Protein AF-A0A096ZSN5-F1 (afdb_monomer_lite)

pLDDT: mean 88.84, std 6.2, range [65.06, 96.12]

InterPro domains:
  IPR004709 Na+/H+ exchanger [PR01084] (1-9)
  IPR004709 Na+/H+ exchanger [PR01084] (43-53)
  IPR006153 Cation/H+ exchanger, transmembrane domain [PF00999] (1-159)
  IPR018422 Cation/H+ exchanger, CPA1 family [PTHR10110] (1-159)

Foldseek 3Di:
DVCCQAVVLVCQLLVQLVVQLVVLCVVPDPSPPDDSLNSSLVSLVVSQDDCVVVLVVCVVVVHDVVVSCVVVVSNVSNVVLSVLSNVLSVVVVVVPDADPVSVVVSVVSSVVLVVVLVVLCVVLVVVLVVVCVVCVVPVVCSVVSVVVSVVVSVVVSVD

Secondary structure (DSSP, 8-state):
-HIIIIIIHHHHHHHHHHHHHHHHHHS-SGGGG--HHHHHHHHHHHT----HHHHHHHHHTT--HHHHHHHHHHHHHHHHHHHHHHHHHHHHHHH----HHHHHHHHHHHHHHHHHHHHHHHHHHHHHHHHHHH-TT-TTSHHHHHHHHHHHHHHHHH-

Structure (mmCIF, N/CA/C/O backbone):
data_AF-A0A096ZSN5-F1
#
_entry.id   AF-A0A096ZSN5-F1
#
loop_
_atom_site.group_PDB
_atom_site.id
_atom_site.type_symbol
_atom_site.label_atom_id
_atom_site.label_alt_id
_atom_site.label_comp_id
_atom_site.label_asym_id
_atom_site.label_entity_id
_atom_site.label_seq_id
_atom_site.pdbx_PDB_ins_code
_atom_site.Cartn_x
_atom_site.Cartn_y
_atom_site.Cartn_z
_atom_site.occupancy
_atom_site.B_iso_or_equiv
_atom_site.auth_seq_id
_atom_site.auth_comp_id
_atom_site.auth_asym_id
_atom_site.auth_atom_id
_atom_site.pdbx_PDB_model_num
ATOM 1 N N . ILE A 1 1 ? -13.166 8.300 -2.547 1.00 88.88 1 ILE A N 1
ATOM 2 C CA . ILE A 1 1 ? -12.169 7.593 -1.711 1.00 88.88 1 ILE A CA 1
ATOM 3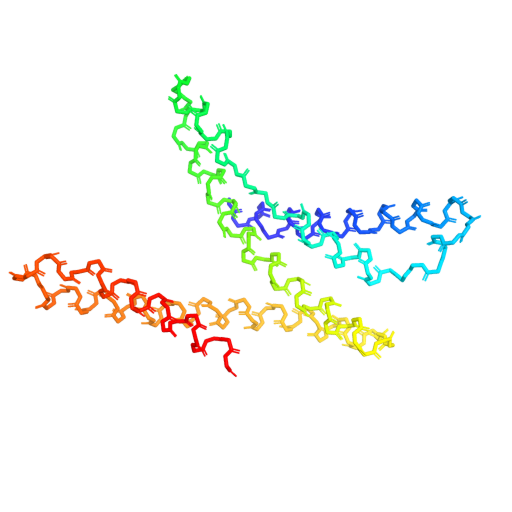 C C . ILE A 1 1 ? -11.545 6.433 -2.484 1.00 88.88 1 ILE A C 1
ATOM 5 O O . ILE A 1 1 ? -10.449 6.626 -2.974 1.00 88.88 1 ILE A O 1
ATOM 9 N N . LEU A 1 2 ? -12.240 5.305 -2.712 1.00 90.31 2 LEU A N 1
ATOM 10 C CA . LEU A 1 2 ? -11.662 4.108 -3.366 1.00 90.31 2 LEU A CA 1
ATOM 11 C C . LEU A 1 2 ? -10.929 4.378 -4.690 1.00 90.31 2 LEU A C 1
ATOM 13 O O . LEU A 1 2 ? -9.821 3.895 -4.886 1.00 90.31 2 LEU A O 1
ATOM 17 N N . THR A 1 3 ? -11.520 5.167 -5.590 1.00 91.94 3 THR A N 1
ATOM 18 C CA . THR A 1 3 ? -10.876 5.504 -6.868 1.00 91.94 3 THR A CA 1
ATOM 19 C C . THR A 1 3 ? -9.551 6.237 -6.667 1.00 91.94 3 THR A C 1
ATOM 21 O O . THR A 1 3 ? -8.574 5.889 -7.315 1.00 91.94 3 THR A O 1
ATOM 24 N N . PHE A 1 4 ? -9.499 7.208 -5.751 1.00 89.56 4 PHE A N 1
ATOM 25 C CA . PHE A 1 4 ? -8.271 7.947 -5.451 1.00 89.56 4 PHE A CA 1
ATOM 26 C C . PHE A 1 4 ? -7.238 7.048 -4.765 1.00 89.56 4 PHE A C 1
ATOM 28 O O . PHE A 1 4 ? -6.119 6.939 -5.249 1.00 89.56 4 PHE A O 1
ATOM 35 N N . ALA A 1 5 ? -7.650 6.308 -3.734 1.00 90.94 5 ALA A N 1
ATOM 36 C CA . ALA A 1 5 ? -6.754 5.460 -2.954 1.00 90.94 5 ALA A CA 1
ATOM 37 C C . ALA A 1 5 ? -6.179 4.261 -3.722 1.00 90.94 5 ALA A C 1
ATOM 39 O O . ALA A 1 5 ? -5.084 3.814 -3.426 1.00 90.94 5 ALA A O 1
ATOM 40 N N . VAL A 1 6 ? -6.912 3.691 -4.684 1.00 91.38 6 VAL A N 1
ATOM 41 C CA . VAL A 1 6 ? -6.416 2.535 -5.449 1.00 91.38 6 VAL A CA 1
ATOM 42 C C . VAL A 1 6 ? -5.780 2.997 -6.752 1.00 91.38 6 VAL A C 1
ATOM 44 O O . VAL A 1 6 ? -4.609 2.734 -7.006 1.00 91.38 6 VAL A O 1
ATOM 47 N N . VAL A 1 7 ? -6.537 3.704 -7.595 1.00 93.50 7 VAL A N 1
ATOM 48 C CA . VAL A 1 7 ? -6.062 4.084 -8.934 1.00 93.50 7 VAL A CA 1
ATOM 49 C C . VAL A 1 7 ? -5.018 5.192 -8.844 1.00 93.50 7 VAL A C 1
ATOM 51 O O . VAL A 1 7 ? -4.022 5.136 -9.562 1.00 93.50 7 VAL A O 1
ATOM 54 N N . GLY A 1 8 ? -5.220 6.171 -7.958 1.00 93.19 8 GLY A N 1
ATOM 55 C CA . GLY A 1 8 ? -4.269 7.263 -7.745 1.00 93.19 8 GLY A CA 1
ATOM 56 C C . GLY A 1 8 ? -2.932 6.757 -7.216 1.00 93.19 8 GLY A C 1
ATOM 57 O O . GLY A 1 8 ? -1.895 7.090 -7.784 1.00 93.19 8 GLY A O 1
ATOM 58 N N . THR A 1 9 ? -2.953 5.877 -6.217 1.00 94.12 9 THR A N 1
ATOM 59 C CA . THR A 1 9 ? -1.750 5.243 -5.659 1.00 94.12 9 THR A CA 1
ATOM 60 C C . THR A 1 9 ? -1.017 4.375 -6.667 1.00 94.12 9 THR A C 1
ATO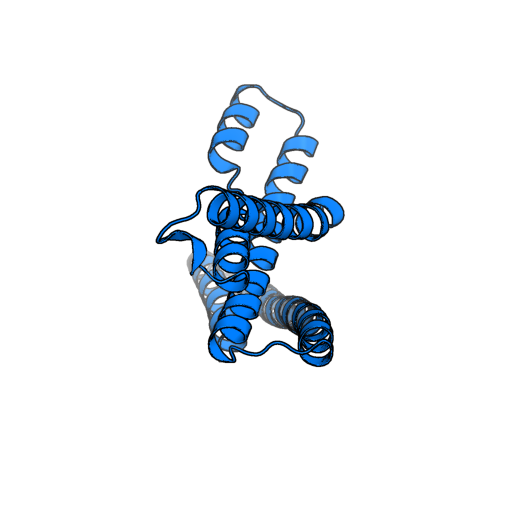M 62 O O . THR A 1 9 ? 0.194 4.509 -6.816 1.00 94.12 9 THR A O 1
ATOM 65 N N . LEU A 1 10 ? -1.728 3.517 -7.408 1.00 94.25 10 LEU A N 1
ATOM 66 C CA . LEU A 1 10 ? -1.110 2.712 -8.464 1.00 94.25 10 LEU A CA 1
ATOM 67 C C . LEU A 1 10 ? -0.433 3.617 -9.494 1.00 94.25 10 LEU A C 1
ATOM 69 O O . LEU A 1 10 ? 0.744 3.437 -9.801 1.00 94.25 10 LEU A O 1
ATOM 73 N N . TRP A 1 11 ? -1.159 4.622 -9.989 1.00 95.19 11 TRP A N 1
ATOM 74 C CA . TRP A 1 11 ? -0.615 5.585 -10.937 1.00 95.19 11 TRP A CA 1
ATOM 75 C C . TRP A 1 11 ? 0.628 6.284 -10.384 1.00 95.19 11 TRP A C 1
ATOM 77 O O . TRP A 1 11 ? 1.641 6.345 -11.074 1.00 95.19 11 TRP A O 1
ATOM 87 N N . ASN A 1 12 ? 0.576 6.767 -9.144 1.00 94.62 12 ASN A N 1
ATOM 88 C CA . ASN A 1 12 ? 1.679 7.472 -8.506 1.00 94.62 12 ASN A CA 1
ATOM 89 C C . ASN A 1 12 ? 2.911 6.573 -8.317 1.00 94.62 12 ASN A C 1
ATOM 91 O O . ASN A 1 12 ? 4.011 6.969 -8.700 1.00 94.62 12 ASN A O 1
ATOM 95 N N . ALA A 1 13 ? 2.735 5.344 -7.826 1.00 95.06 13 ALA A N 1
ATOM 96 C CA . ALA A 1 13 ? 3.820 4.382 -7.645 1.00 95.06 13 ALA A CA 1
ATOM 97 C C . ALA A 1 13 ? 4.519 4.040 -8.973 1.00 95.06 13 ALA A C 1
ATOM 99 O O . ALA A 1 13 ? 5.748 4.117 -9.070 1.00 95.06 13 ALA A O 1
ATOM 100 N N . PHE A 1 14 ? 3.748 3.726 -10.022 1.00 95.19 14 PHE A N 1
ATOM 101 C CA . PHE A 1 14 ? 4.304 3.445 -11.350 1.00 95.19 14 PHE A CA 1
ATOM 102 C C . PHE A 1 14 ? 4.956 4.680 -11.968 1.00 95.19 14 PHE A C 1
ATOM 104 O O . PHE A 1 14 ? 6.052 4.581 -12.520 1.00 95.19 14 PHE A O 1
ATOM 111 N N . PHE A 1 15 ? 4.313 5.844 -11.870 1.00 96.12 15 PHE A N 1
ATOM 112 C CA . PHE A 1 15 ? 4.836 7.089 -12.419 1.00 96.12 15 PHE A CA 1
ATOM 113 C C . PHE A 1 15 ? 6.175 7.454 -11.776 1.00 96.12 15 PHE A C 1
ATOM 115 O O . PHE A 1 15 ? 7.158 7.651 -12.490 1.00 96.12 15 PHE A O 1
ATOM 122 N N . MET A 1 16 ? 6.250 7.459 -10.444 1.00 95.38 16 MET A N 1
ATOM 123 C CA . MET A 1 16 ? 7.482 7.755 -9.714 1.00 95.38 16 MET A CA 1
ATOM 124 C C . MET A 1 16 ? 8.589 6.746 -10.026 1.00 95.38 16 MET A C 1
ATOM 126 O O . MET A 1 16 ? 9.722 7.150 -10.292 1.00 95.38 16 MET A O 1
ATOM 130 N N . GLY A 1 17 ? 8.274 5.448 -10.067 1.00 94.62 17 GLY A N 1
ATOM 131 C CA . GLY A 1 17 ? 9.260 4.415 -10.383 1.00 94.62 17 GLY A CA 1
ATOM 132 C C . GLY A 1 17 ? 9.797 4.504 -11.816 1.00 94.62 17 GLY A C 1
ATOM 133 O O . GLY A 1 17 ? 11.007 4.417 -12.030 1.00 94.62 17 GLY A O 1
ATOM 134 N N . VAL A 1 18 ? 8.931 4.741 -12.806 1.00 94.50 18 VAL A N 1
ATOM 135 C CA . VAL A 1 18 ? 9.337 4.881 -14.216 1.00 94.50 18 VAL A CA 1
ATOM 136 C C . VAL A 1 18 ? 10.123 6.170 -14.448 1.00 94.50 18 VAL A C 1
ATOM 138 O O . VAL A 1 18 ? 11.135 6.143 -15.149 1.00 94.50 18 VAL A O 1
ATOM 141 N N . VAL A 1 19 ? 9.700 7.289 -13.851 1.00 94.94 19 VAL A N 1
ATOM 142 C CA . VAL A 1 19 ? 10.428 8.563 -13.941 1.00 94.94 19 VAL A CA 1
ATOM 143 C C . VAL A 1 19 ? 11.815 8.423 -13.323 1.00 94.94 19 VAL A C 1
ATOM 145 O O . VAL A 1 19 ? 12.798 8.794 -13.966 1.00 94.94 19 VAL A O 1
ATOM 148 N N . LEU A 1 20 ? 11.918 7.830 -12.130 1.00 93.31 20 LEU A N 1
ATOM 149 C CA . LEU A 1 20 ? 13.202 7.587 -11.474 1.00 93.31 20 LEU A CA 1
ATOM 150 C C . LEU A 1 20 ? 14.116 6.712 -12.340 1.00 93.31 20 LEU A C 1
ATOM 152 O O . LEU A 1 20 ? 15.274 7.062 -12.563 1.00 93.31 20 LEU A O 1
ATOM 156 N N . TYR A 1 21 ? 13.585 5.623 -12.898 1.00 92.88 21 TYR A N 1
ATOM 157 C CA . TYR A 1 21 ? 14.331 4.763 -13.815 1.00 92.88 21 TYR A CA 1
ATOM 158 C C . TYR A 1 21 ? 14.814 5.519 -15.064 1.00 92.88 21 TYR A C 1
ATOM 160 O O . TYR A 1 21 ? 15.964 5.365 -15.483 1.00 92.88 21 TYR A O 1
ATOM 168 N N . GLY A 1 22 ? 13.966 6.377 -15.639 1.00 91.56 22 GLY A N 1
ATOM 169 C CA . GLY A 1 22 ? 14.319 7.237 -16.767 1.00 91.56 22 GLY A CA 1
ATOM 170 C C . GLY A 1 22 ? 15.476 8.183 -16.440 1.00 91.56 22 GLY A C 1
ATOM 171 O O . GLY A 1 22 ? 16.433 8.267 -17.209 1.00 91.56 22 GLY A O 1
ATOM 172 N N . VAL A 1 23 ? 15.441 8.833 -15.275 1.00 91.44 23 VAL A N 1
ATOM 173 C CA . VAL A 1 23 ? 16.526 9.709 -14.802 1.00 91.44 23 VAL A CA 1
ATOM 174 C C . VAL A 1 23 ? 17.827 8.921 -14.618 1.00 91.44 23 VAL A C 1
ATOM 176 O O . VAL A 1 23 ? 18.863 9.328 -15.144 1.00 91.44 23 VAL A O 1
ATOM 179 N N . CYS A 1 24 ? 17.778 7.750 -13.972 1.00 90.00 24 CYS A N 1
ATOM 180 C CA . CYS A 1 24 ? 18.952 6.889 -13.788 1.00 90.00 24 CYS A CA 1
ATOM 181 C C . CYS A 1 24 ? 19.579 6.437 -15.118 1.00 90.00 24 CYS A C 1
ATOM 183 O O . CYS A 1 24 ? 20.797 6.265 -15.206 1.00 90.00 24 CYS A O 1
ATOM 185 N N . ARG A 1 25 ? 18.766 6.258 -16.167 1.00 87.44 25 ARG A N 1
ATOM 186 C CA . ARG A 1 25 ? 19.243 5.925 -17.517 1.00 87.44 25 ARG A CA 1
ATOM 187 C C . ARG A 1 25 ? 19.880 7.110 -18.239 1.00 87.44 25 ARG A C 1
ATOM 189 O O . ARG A 1 25 ? 20.835 6.896 -18.982 1.00 87.44 25 ARG A O 1
ATOM 196 N N . LEU A 1 26 ? 19.375 8.325 -18.030 1.00 86.50 26 LEU A N 1
ATOM 197 C CA . LEU A 1 26 ? 19.872 9.536 -18.688 1.00 86.50 26 LEU A CA 1
ATOM 198 C C . LEU A 1 26 ? 21.201 10.035 -18.110 1.00 86.50 26 LEU A C 1
ATOM 200 O O . LEU A 1 26 ? 22.038 10.507 -18.874 1.00 86.50 26 LEU A O 1
ATOM 204 N N . GLU A 1 27 ? 21.426 9.908 -16.799 1.00 84.06 27 GLU A N 1
ATOM 205 C CA . GLU A 1 27 ? 22.683 10.360 -16.178 1.00 84.06 27 GLU A CA 1
ATOM 206 C C . GLU A 1 27 ? 23.916 9.548 -16.609 1.00 84.06 27 GLU A C 1
ATOM 208 O O . GLU A 1 27 ? 25.034 10.042 -16.487 1.00 84.06 27 GLU A O 1
ATOM 213 N N . GLY A 1 28 ? 23.736 8.330 -17.140 1.00 68.25 28 GLY A N 1
ATOM 214 C CA . GLY A 1 28 ? 24.803 7.581 -17.813 1.00 68.25 28 GLY A CA 1
ATOM 215 C C . GLY A 1 28 ? 26.048 7.365 -16.944 1.00 68.25 28 GLY A C 1
ATOM 216 O O . GLY A 1 28 ? 27.124 7.874 -17.244 1.00 68.25 28 GLY A O 1
ATOM 217 N N . GLY A 1 29 ? 25.922 6.593 -15.860 1.00 77.81 29 GLY A N 1
ATOM 218 C CA . GLY A 1 29 ? 27.029 6.313 -14.938 1.00 77.81 29 GLY A CA 1
ATOM 219 C C . GLY A 1 29 ? 26.788 5.080 -14.065 1.00 77.81 29 GLY A C 1
ATOM 220 O O . GLY A 1 29 ? 26.144 4.125 -14.492 1.00 77.81 29 GLY A O 1
ATOM 221 N N . ARG A 1 30 ? 27.261 5.105 -12.809 1.00 72.31 30 ARG A N 1
ATOM 222 C CA . ARG A 1 30 ? 27.023 4.032 -11.814 1.00 72.31 30 ARG A CA 1
ATOM 223 C C . ARG A 1 30 ? 25.538 3.771 -11.523 1.00 72.31 30 ARG A C 1
ATOM 225 O O . ARG A 1 30 ? 25.208 2.689 -11.060 1.00 72.31 30 ARG A O 1
ATOM 232 N N . LEU A 1 31 ? 24.661 4.737 -11.798 1.00 75.25 31 LEU A N 1
ATOM 233 C CA . LEU A 1 31 ? 23.213 4.596 -11.625 1.00 75.25 31 LEU A CA 1
ATOM 234 C C . LEU A 1 31 ? 22.533 3.863 -12.794 1.00 75.25 31 LEU A C 1
ATOM 236 O O . LEU A 1 31 ? 21.405 3.404 -12.648 1.00 75.25 31 LEU A O 1
ATOM 240 N N . ALA A 1 32 ? 23.210 3.679 -13.933 1.00 72.06 32 ALA A N 1
ATOM 241 C CA . ALA A 1 32 ? 22.621 2.995 -15.086 1.00 72.06 32 ALA A CA 1
ATOM 242 C C . ALA A 1 32 ? 22.430 1.482 -14.863 1.00 72.06 32 ALA A C 1
ATOM 244 O O . ALA A 1 32 ? 21.695 0.845 -15.616 1.00 72.06 32 ALA A O 1
ATOM 245 N N . SER A 1 33 ? 23.078 0.905 -13.842 1.00 78.25 33 SER A N 1
ATOM 246 C CA . SER A 1 33 ? 22.905 -0.498 -13.446 1.00 78.25 33 SER A CA 1
ATOM 247 C C . SER A 1 33 ? 21.714 -0.733 -12.513 1.00 78.25 33 SER A C 1
ATOM 249 O O . SER A 1 33 ? 21.485 -1.873 -12.116 1.00 78.25 33 SER A O 1
ATOM 251 N N . VAL A 1 34 ? 20.979 0.313 -12.119 1.00 84.81 34 VAL A N 1
ATOM 252 C CA . VAL A 1 34 ? 19.789 0.165 -11.272 1.00 84.81 34 VAL A CA 1
ATOM 253 C C . VAL A 1 34 ? 18.669 -0.487 -12.080 1.00 84.81 34 VAL A C 1
ATOM 255 O O . VAL A 1 34 ? 18.350 -0.063 -13.194 1.00 84.81 34 VAL A O 1
ATOM 258 N N . ASN A 1 35 ? 18.083 -1.544 -11.518 1.00 88.25 35 ASN A N 1
ATOM 259 C CA . ASN A 1 35 ? 17.008 -2.282 -12.163 1.00 88.25 35 ASN A CA 1
ATOM 260 C C . ASN A 1 35 ? 15.675 -1.524 -12.050 1.00 88.25 35 ASN A C 1
ATOM 262 O O . ASN A 1 35 ? 15.412 -0.860 -11.047 1.00 88.25 35 ASN A O 1
ATOM 266 N N . LEU A 1 36 ? 14.803 -1.680 -13.049 1.00 89.62 36 LEU A N 1
ATOM 267 C CA . LEU A 1 36 ? 13.465 -1.081 -13.058 1.00 89.62 36 LEU A CA 1
ATOM 268 C C . LEU A 1 36 ? 12.654 -1.498 -11.822 1.00 89.62 36 LEU A C 1
ATOM 270 O O . LEU A 1 36 ? 11.975 -0.665 -11.231 1.00 89.62 36 LEU A O 1
ATOM 274 N N . LEU A 1 37 ? 12.768 -2.763 -11.403 1.00 91.06 37 LEU A N 1
ATOM 275 C CA . LEU A 1 37 ? 12.080 -3.291 -10.221 1.00 91.06 37 LEU A CA 1
ATOM 276 C C . LEU A 1 37 ? 12.468 -2.551 -8.936 1.00 91.06 37 LEU A C 1
ATOM 278 O O . LEU A 1 37 ? 11.595 -2.216 -8.145 1.00 91.06 37 LEU A O 1
ATOM 282 N N . SER A 1 38 ? 13.746 -2.207 -8.759 1.00 91.19 38 SER A N 1
ATOM 283 C CA . SER A 1 38 ? 14.198 -1.425 -7.602 1.00 91.19 38 SER A CA 1
ATOM 284 C C . SER A 1 38 ? 13.612 -0.009 -7.605 1.00 91.19 38 SER A C 1
ATOM 286 O O . SER A 1 38 ? 13.262 0.516 -6.550 1.00 91.19 38 SER A O 1
ATOM 288 N N . CYS A 1 39 ? 13.456 0.603 -8.783 1.00 93.38 39 CYS A N 1
ATOM 289 C CA . CYS A 1 39 ? 12.796 1.902 -8.912 1.00 93.38 39 CYS A CA 1
ATOM 290 C C . CYS A 1 39 ? 11.284 1.817 -8.650 1.00 93.38 39 CYS A C 1
ATOM 292 O O . CYS A 1 39 ? 10.732 2.720 -8.030 1.00 93.38 39 CYS A O 1
ATOM 294 N N . LEU A 1 40 ? 10.613 0.749 -9.093 1.00 93.88 40 LEU A N 1
ATOM 295 C CA . LEU A 1 40 ? 9.186 0.517 -8.829 1.00 93.88 40 LEU A CA 1
ATOM 296 C C . LEU A 1 40 ? 8.908 0.239 -7.348 1.00 93.88 40 LEU A C 1
ATOM 298 O O . LEU A 1 40 ? 7.961 0.796 -6.802 1.00 93.88 40 LEU A O 1
ATOM 302 N N . LEU A 1 41 ? 9.768 -0.540 -6.690 1.00 93.56 41 LEU A N 1
ATOM 303 C CA . LEU A 1 41 ? 9.728 -0.776 -5.245 1.00 93.56 41 LEU A CA 1
ATOM 304 C C . LEU A 1 41 ? 9.927 0.535 -4.467 1.00 93.56 41 LEU A C 1
ATOM 306 O O . LEU A 1 41 ? 9.199 0.829 -3.523 1.00 93.56 41 LEU A O 1
ATOM 310 N N . PHE A 1 42 ? 10.858 1.388 -4.897 1.00 94.00 42 PHE A N 1
ATOM 311 C CA . PHE A 1 42 ? 10.971 2.733 -4.329 1.00 94.00 42 PHE A CA 1
ATOM 312 C C . PHE A 1 42 ? 9.696 3.563 -4.563 1.00 94.00 42 PHE A C 1
ATOM 314 O O . PHE A 1 42 ? 9.214 4.236 -3.652 1.00 94.00 42 PHE A O 1
ATOM 321 N N . GLY A 1 43 ? 9.120 3.480 -5.765 1.00 94.56 43 GLY A N 1
ATOM 322 C CA . GLY A 1 43 ? 7.860 4.134 -6.110 1.00 94.56 43 GLY A CA 1
ATOM 323 C C . GLY A 1 43 ? 6.692 3.703 -5.220 1.00 94.56 43 GLY A C 1
ATOM 324 O O . GLY A 1 43 ? 5.911 4.559 -4.811 1.00 94.56 43 GLY A O 1
ATOM 325 N N . SER A 1 44 ? 6.585 2.418 -4.863 1.00 94.75 44 SER A N 1
ATOM 326 C CA . SER A 1 44 ? 5.533 1.939 -3.958 1.00 94.75 44 SER A CA 1
ATOM 327 C C . SER A 1 44 ? 5.692 2.488 -2.543 1.00 94.75 44 SER A C 1
ATOM 329 O O . SER A 1 44 ? 4.699 2.917 -1.965 1.00 94.75 44 SER A O 1
ATOM 331 N N . ILE A 1 45 ? 6.921 2.560 -2.017 1.00 92.69 45 ILE A N 1
ATOM 332 C CA . ILE A 1 45 ? 7.195 3.128 -0.683 1.00 92.69 45 ILE A CA 1
ATOM 333 C C . ILE A 1 45 ? 6.807 4.609 -0.630 1.00 92.69 45 ILE A C 1
ATOM 335 O O . ILE A 1 45 ? 6.130 5.046 0.295 1.00 92.69 45 ILE A O 1
ATOM 339 N N . VAL A 1 46 ? 7.225 5.393 -1.627 1.00 93.56 46 VAL A N 1
ATOM 340 C CA . VAL A 1 46 ? 6.997 6.849 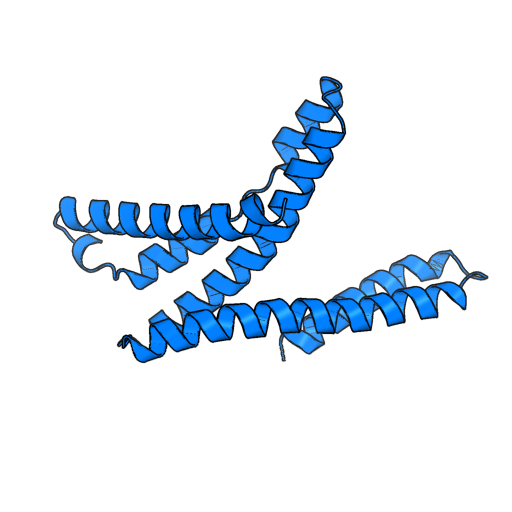-1.645 1.00 93.56 46 VAL A CA 1
ATOM 341 C C . VAL A 1 46 ? 5.550 7.208 -1.992 1.00 93.56 46 VAL A C 1
ATOM 343 O O . VAL A 1 46 ? 5.126 8.343 -1.785 1.00 93.56 46 VAL A O 1
ATOM 346 N N . SER A 1 47 ? 4.765 6.261 -2.508 1.00 93.19 47 SER A N 1
ATOM 347 C CA . SER A 1 47 ? 3.367 6.518 -2.841 1.00 93.19 47 SER A CA 1
ATOM 348 C C . SER A 1 47 ? 2.433 6.559 -1.630 1.00 93.19 47 SER A C 1
ATOM 350 O O . SER A 1 47 ? 1.303 7.031 -1.777 1.00 93.19 47 SER A O 1
ATOM 352 N N . ALA A 1 48 ? 2.872 6.097 -0.457 1.00 90.62 48 ALA A N 1
ATOM 353 C CA . ALA A 1 48 ? 2.117 6.243 0.782 1.00 90.62 48 ALA A CA 1
ATOM 354 C C . ALA A 1 48 ? 2.139 7.721 1.204 1.00 90.62 48 ALA A C 1
ATOM 356 O O . ALA A 1 48 ? 3.202 8.332 1.313 1.00 90.62 48 ALA A O 1
ATOM 357 N N . VAL A 1 49 ? 0.961 8.318 1.389 1.00 84.75 49 VAL A N 1
ATOM 358 C CA . VAL A 1 49 ? 0.799 9.746 1.699 1.00 84.75 49 VAL A CA 1
ATOM 359 C C . VAL A 1 49 ? 0.140 9.879 3.060 1.00 84.75 49 VAL A C 1
ATOM 361 O O . VAL A 1 49 ? -1.037 9.551 3.206 1.00 84.75 49 VAL A O 1
ATOM 364 N N . ASP A 1 50 ? 0.879 10.431 4.019 1.00 88.12 50 ASP A N 1
ATOM 365 C CA . ASP A 1 50 ? 0.377 10.756 5.353 1.00 88.12 50 ASP A CA 1
ATOM 366 C C . ASP A 1 50 ? -0.173 12.200 5.393 1.00 88.12 50 ASP A C 1
ATOM 368 O O . ASP A 1 50 ? 0.583 13.158 5.182 1.00 88.12 50 ASP A O 1
ATOM 372 N N . PRO A 1 51 ? -1.479 12.404 5.654 1.00 87.31 51 PRO A N 1
ATOM 373 C CA . PRO A 1 51 ? -2.097 13.714 5.628 1.00 87.31 51 PRO A CA 1
ATOM 374 C C . PRO A 1 51 ? -2.129 14.374 7.013 1.00 87.31 51 PRO A C 1
ATOM 376 O O . PRO A 1 51 ? -2.735 15.435 7.132 1.00 87.31 51 PRO A O 1
ATOM 379 N N . VAL A 1 52 ? -1.519 13.806 8.064 1.00 87.56 52 VAL A N 1
ATOM 380 C CA . VAL A 1 52 ? -1.651 14.291 9.457 1.00 87.56 52 VAL A CA 1
ATOM 381 C C . VAL A 1 52 ? -1.373 15.791 9.597 1.00 87.56 52 VAL A C 1
ATOM 383 O O . VAL A 1 52 ? -2.157 16.509 10.218 1.00 87.56 52 VAL A O 1
ATOM 386 N N . ALA A 1 53 ? -0.307 16.297 8.971 1.00 89.38 53 ALA A N 1
ATOM 387 C CA . ALA A 1 53 ? 0.017 17.725 9.015 1.00 89.38 53 ALA A CA 1
ATOM 388 C C . ALA A 1 53 ? -1.035 18.597 8.304 1.00 89.38 53 ALA A C 1
ATOM 390 O O . ALA A 1 53 ? -1.353 19.693 8.760 1.00 89.38 53 ALA A O 1
ATOM 391 N N . VAL A 1 54 ? -1.594 18.107 7.196 1.00 88.56 54 VAL A N 1
ATOM 392 C CA . VAL A 1 54 ? -2.621 18.814 6.419 1.00 88.56 54 VAL A CA 1
ATOM 393 C C . VAL A 1 54 ? -3.957 18.804 7.162 1.00 88.56 54 VAL A C 1
ATOM 395 O O . VAL A 1 54 ? -4.623 19.835 7.235 1.00 88.56 54 VAL A O 1
ATOM 398 N N . LEU A 1 55 ? -4.323 17.669 7.764 1.00 88.06 55 LEU A N 1
ATOM 399 C CA . LEU A 1 55 ? -5.546 17.517 8.552 1.00 88.06 55 LEU A CA 1
ATOM 400 C C . LEU A 1 55 ? -5.548 18.433 9.783 1.00 88.06 55 LEU A C 1
ATOM 402 O O . LEU A 1 55 ? -6.569 19.060 10.054 1.00 88.06 55 LEU A O 1
ATOM 406 N N . ALA A 1 56 ? -4.408 18.588 10.464 1.00 87.81 56 ALA A N 1
ATOM 407 C CA . ALA A 1 56 ? -4.285 19.499 11.605 1.00 87.81 56 ALA A CA 1
ATOM 408 C C . ALA A 1 56 ? -4.580 20.961 11.220 1.00 87.81 56 ALA A C 1
ATOM 410 O O . ALA A 1 56 ? -5.313 21.660 11.917 1.00 87.81 56 ALA A O 1
ATOM 411 N N . VAL A 1 57 ? -4.066 21.413 10.072 1.00 89.88 57 VAL A N 1
ATOM 412 C CA . VAL A 1 57 ? -4.335 22.768 9.561 1.00 89.88 57 VAL A CA 1
ATOM 413 C C . VAL A 1 57 ? -5.792 22.912 9.115 1.00 89.88 57 VAL A C 1
ATOM 415 O O . VAL A 1 57 ? -6.409 23.950 9.339 1.00 89.88 57 VAL A O 1
ATOM 418 N N . PHE A 1 58 ? -6.364 21.879 8.495 1.00 86.75 58 PHE A N 1
ATOM 419 C CA . PHE A 1 58 ? -7.761 21.859 8.047 1.00 86.75 58 PHE A CA 1
ATOM 420 C C . PHE A 1 58 ? -8.766 21.998 9.193 1.00 86.75 58 PHE A C 1
ATOM 422 O O . PHE A 1 58 ? -9.802 22.647 9.018 1.00 86.75 58 PHE A O 1
ATOM 429 N N . GLU A 1 59 ? -8.457 21.420 10.351 1.00 82.25 59 GLU A N 1
ATOM 430 C CA . GLU A 1 59 ? -9.264 21.554 11.563 1.00 82.25 59 GLU A CA 1
ATOM 431 C C . GLU A 1 59 ? -9.218 22.987 12.118 1.00 82.25 59 GLU A C 1
ATOM 433 O O . GLU A 1 59 ? -10.262 23.549 12.463 1.00 82.25 59 GLU A O 1
ATOM 438 N N . GLU A 1 60 ? -8.039 23.618 12.105 1.00 85.94 60 GLU A N 1
ATOM 439 C CA . GLU A 1 60 ? -7.832 24.995 12.576 1.00 85.94 60 GLU A CA 1
ATOM 440 C C . GLU A 1 60 ? -8.559 26.037 11.710 1.00 85.94 60 GLU A C 1
ATOM 442 O O . GLU A 1 60 ? -9.128 26.996 12.230 1.00 85.94 60 GLU A O 1
ATOM 447 N N . ILE A 1 61 ? -8.602 25.835 10.389 1.00 88.94 61 ILE A N 1
ATOM 448 C CA . ILE A 1 61 ? -9.298 26.738 9.454 1.00 88.94 61 ILE A CA 1
ATOM 449 C C . ILE A 1 61 ? -10.789 26.408 9.268 1.00 88.94 61 ILE A C 1
ATOM 451 O O . ILE A 1 61 ? -11.442 27.027 8.427 1.00 88.94 61 ILE A O 1
ATOM 455 N N . HIS A 1 62 ? -11.327 25.444 10.026 1.00 82.38 62 HIS A N 1
ATOM 456 C CA . HIS A 1 62 ? -12.716 24.973 9.938 1.00 82.38 62 HIS A CA 1
ATOM 457 C C . HIS A 1 62 ? -13.146 24.615 8.506 1.00 82.38 62 HIS A C 1
ATOM 459 O O . HIS A 1 62 ? -14.172 25.082 7.999 1.00 82.38 62 HIS A O 1
ATOM 465 N N . ILE A 1 63 ? -12.340 23.794 7.828 1.00 83.44 63 ILE A N 1
ATOM 466 C CA . ILE A 1 63 ? -12.666 23.335 6.477 1.00 83.44 63 ILE A CA 1
ATOM 467 C C . ILE A 1 63 ? -13.880 22.391 6.485 1.00 83.44 63 ILE A C 1
ATOM 469 O O . ILE A 1 63 ? -14.306 21.874 7.514 1.00 83.44 63 ILE A O 1
ATOM 473 N N . ASN A 1 64 ? -14.435 22.139 5.300 1.00 86.31 64 ASN A N 1
ATOM 474 C CA . ASN A 1 64 ? -15.542 21.206 5.121 1.00 86.31 64 ASN A CA 1
ATOM 475 C C . ASN A 1 64 ? -15.190 19.797 5.647 1.00 86.31 64 ASN A C 1
ATOM 477 O O . ASN A 1 64 ? -14.252 19.170 5.150 1.00 86.31 64 ASN A O 1
ATOM 481 N N . GLU A 1 65 ? -15.992 19.274 6.581 1.00 86.81 65 GLU A N 1
ATOM 482 C CA . GLU A 1 65 ? -15.834 17.926 7.152 1.00 86.81 65 GLU A CA 1
ATOM 483 C C . GLU A 1 65 ? -15.771 16.825 6.085 1.00 86.81 65 GLU A C 1
ATOM 485 O O . GLU A 1 65 ? -15.045 15.844 6.233 1.00 86.81 65 GLU A O 1
ATOM 490 N N . LEU A 1 66 ? -16.474 16.997 4.962 1.00 88.81 66 LEU A N 1
ATOM 491 C CA . LEU A 1 66 ? -16.442 16.054 3.846 1.00 88.81 66 LEU A CA 1
ATOM 492 C C . LEU A 1 66 ? -15.029 15.953 3.254 1.00 88.81 66 LEU A C 1
ATOM 494 O O . LEU A 1 66 ? -14.575 14.855 2.940 1.00 88.81 66 LEU A O 1
ATOM 498 N N . LEU A 1 67 ? -14.311 17.075 3.142 1.00 87.62 67 LEU A N 1
ATOM 499 C CA . LEU A 1 67 ? -12.937 17.091 2.640 1.00 87.62 67 LEU A CA 1
ATOM 500 C C . LEU A 1 67 ? -11.986 16.380 3.611 1.00 87.62 67 LEU A C 1
ATOM 502 O O . LEU A 1 67 ? -11.137 15.609 3.172 1.00 87.62 67 LEU A O 1
ATOM 506 N N . HIS A 1 68 ? -12.176 16.582 4.918 1.00 88.88 68 HIS A N 1
ATOM 507 C CA . HIS A 1 68 ? -11.436 15.865 5.958 1.00 88.88 68 HIS A CA 1
ATOM 508 C C . HIS A 1 68 ? -11.648 14.350 5.812 1.00 88.88 68 HIS A C 1
ATOM 510 O O . HIS A 1 68 ? -10.681 13.606 5.657 1.00 88.88 68 HIS A O 1
ATOM 516 N N . ILE A 1 69 ? -12.903 13.891 5.773 1.00 90.06 69 ILE A N 1
ATOM 517 C CA . ILE A 1 69 ? -13.238 12.462 5.654 1.00 90.06 69 ILE A CA 1
ATOM 518 C C . ILE A 1 69 ? -12.671 11.861 4.359 1.00 90.06 69 ILE A C 1
ATOM 520 O O . ILE A 1 69 ? -12.188 10.728 4.369 1.00 90.06 69 ILE A O 1
ATOM 524 N N . LEU A 1 70 ? -12.712 12.604 3.247 1.00 91.50 70 LEU A N 1
ATOM 525 C CA . LEU A 1 70 ? -12.156 12.158 1.969 1.00 91.50 70 LEU A CA 1
ATOM 526 C C . LEU A 1 70 ? -10.644 11.927 2.048 1.00 91.50 70 LEU A C 1
ATOM 528 O O . LEU A 1 70 ? -10.200 10.848 1.663 1.00 91.50 70 LEU A O 1
ATOM 532 N N . VAL A 1 71 ? -9.886 12.912 2.540 1.00 91.44 71 VAL A N 1
ATOM 533 C CA . VAL A 1 71 ? -8.415 12.856 2.612 1.00 91.44 71 VAL A CA 1
ATOM 534 C C . VAL A 1 71 ? -7.961 11.797 3.614 1.00 91.44 71 VAL A C 1
ATOM 536 O O . VAL A 1 71 ? -7.098 10.982 3.305 1.00 91.44 71 VAL A O 1
ATOM 539 N N . PHE A 1 72 ? -8.591 11.745 4.789 1.00 90.50 72 PHE A N 1
ATOM 540 C CA . PHE A 1 72 ? -8.288 10.730 5.795 1.00 90.50 72 PHE A CA 1
ATOM 541 C C . PHE A 1 72 ? -8.545 9.311 5.269 1.00 90.50 72 PHE A C 1
ATOM 543 O O . PHE A 1 72 ? -7.690 8.434 5.377 1.00 90.50 72 PHE A O 1
ATOM 550 N N . GLY A 1 73 ? -9.709 9.085 4.650 1.00 92.12 73 GLY A N 1
ATOM 551 C CA . GLY A 1 73 ? -10.050 7.780 4.088 1.00 92.12 73 GLY A CA 1
ATOM 552 C C . GLY A 1 73 ? -9.171 7.379 2.901 1.00 92.12 73 GLY A C 1
ATOM 553 O O . GLY A 1 73 ? -8.931 6.190 2.699 1.00 92.12 73 GLY A O 1
ATOM 554 N N . GLU A 1 74 ? -8.705 8.345 2.104 1.00 92.62 74 GLU A N 1
ATOM 555 C CA . GLU A 1 74 ? -7.772 8.096 1.005 1.00 92.62 74 GLU A CA 1
ATOM 556 C C . GLU A 1 74 ? -6.441 7.575 1.536 1.00 92.62 74 GLU A C 1
ATOM 558 O O . GLU A 1 74 ? -6.011 6.504 1.113 1.00 92.62 74 GLU A O 1
ATOM 563 N N . SER A 1 75 ? -5.840 8.276 2.495 1.00 92.06 75 SER A N 1
ATOM 564 C CA . SER A 1 75 ? -4.555 7.895 3.077 1.00 92.06 75 SER A CA 1
ATOM 565 C C . SER A 1 75 ? -4.595 6.548 3.795 1.00 92.06 75 SER A C 1
ATOM 567 O O . SER A 1 75 ? -3.707 5.731 3.580 1.00 92.06 75 SER A O 1
ATOM 569 N N . LEU A 1 76 ? -5.666 6.248 4.544 1.00 91.19 76 LEU A N 1
ATOM 570 C CA . LEU A 1 76 ? -5.815 4.937 5.191 1.00 91.19 76 LEU A CA 1
ATOM 571 C C . LEU A 1 76 ? -5.811 3.769 4.193 1.00 91.19 76 LEU A C 1
ATOM 573 O O . LEU A 1 76 ? -5.226 2.721 4.454 1.00 91.19 76 LEU A O 1
ATOM 577 N N . LEU A 1 77 ? -6.503 3.921 3.061 1.00 92.19 77 LEU A N 1
ATOM 578 C CA . LEU A 1 77 ? -6.569 2.872 2.041 1.00 92.19 77 LEU A CA 1
ATOM 579 C C . LEU A 1 77 ? -5.311 2.838 1.164 1.00 92.19 77 LEU A C 1
ATOM 581 O O . LEU A 1 77 ? -4.909 1.763 0.725 1.00 92.19 77 LEU A O 1
ATOM 585 N N . ASN A 1 78 ? -4.695 3.995 0.922 1.00 94.06 78 ASN A N 1
ATOM 586 C CA . ASN A 1 78 ? -3.430 4.124 0.209 1.00 94.06 78 ASN A CA 1
ATOM 587 C C . ASN A 1 78 ? -2.315 3.328 0.906 1.00 94.06 78 ASN A C 1
ATOM 589 O O . ASN A 1 78 ? -1.632 2.540 0.253 1.00 94.06 78 ASN A O 1
ATOM 593 N N . ASP A 1 79 ? -2.189 3.448 2.230 1.00 93.00 79 ASP A N 1
ATOM 594 C CA . ASP A 1 79 ? -1.194 2.699 3.007 1.00 93.00 79 ASP A CA 1
ATOM 595 C C . ASP A 1 79 ? -1.325 1.184 2.781 1.00 93.00 79 ASP A C 1
ATOM 597 O O . ASP A 1 79 ? -0.345 0.508 2.474 1.00 93.00 79 ASP A O 1
ATOM 601 N N . ALA A 1 80 ? -2.550 0.649 2.799 1.00 91.38 80 ALA A N 1
ATOM 602 C CA . ALA A 1 80 ? -2.779 -0.766 2.505 1.00 91.38 80 ALA A CA 1
ATOM 603 C C . ALA A 1 80 ? -2.354 -1.150 1.073 1.00 91.38 80 ALA A C 1
ATOM 605 O O . ALA A 1 80 ? -1.695 -2.169 0.872 1.00 91.38 80 ALA A O 1
ATOM 606 N N . VAL A 1 81 ? -2.693 -0.333 0.069 1.00 93.81 81 VAL A N 1
ATOM 607 C CA . VAL A 1 81 ? -2.335 -0.589 -1.340 1.00 93.81 81 VAL A CA 1
ATOM 608 C C . VAL A 1 81 ? -0.817 -0.569 -1.547 1.00 93.81 81 VAL A C 1
ATOM 610 O O . VAL A 1 81 ? -0.280 -1.415 -2.266 1.00 93.81 81 VAL A O 1
ATOM 613 N N . THR A 1 82 ? -0.113 0.364 -0.906 1.00 93.94 82 THR A N 1
ATOM 614 C CA . THR A 1 82 ? 1.348 0.507 -1.026 1.00 93.94 82 THR A CA 1
ATOM 615 C C . THR A 1 82 ? 2.119 -0.648 -0.403 1.00 93.94 82 THR A C 1
ATOM 617 O O . THR A 1 82 ? 3.084 -1.104 -1.013 1.00 93.94 82 THR A O 1
ATOM 620 N N . VAL A 1 83 ? 1.669 -1.183 0.737 1.00 92.38 83 VAL A N 1
ATOM 621 C CA . VAL A 1 83 ? 2.258 -2.385 1.351 1.00 92.38 83 VAL A CA 1
ATOM 622 C C . VAL A 1 83 ? 2.115 -3.599 0.429 1.00 92.38 83 VAL A C 1
ATOM 624 O O . VAL A 1 83 ? 3.082 -4.328 0.212 1.00 92.38 83 VAL A O 1
ATOM 627 N N . VAL A 1 84 ? 0.944 -3.788 -0.193 1.00 93.12 84 VAL A N 1
ATOM 628 C CA . VAL A 1 84 ? 0.739 -4.888 -1.154 1.00 93.12 84 VAL A CA 1
ATOM 629 C C . VAL A 1 84 ? 1.640 -4.721 -2.385 1.00 93.12 84 VAL A C 1
ATOM 631 O O . VAL A 1 84 ? 2.251 -5.689 -2.834 1.00 93.12 84 VAL A O 1
ATOM 634 N N . LEU A 1 85 ? 1.762 -3.502 -2.923 1.00 94.25 85 LEU A N 1
ATOM 635 C CA . LEU A 1 85 ? 2.675 -3.199 -4.036 1.00 94.25 85 LEU A CA 1
ATOM 636 C C . LEU A 1 85 ? 4.144 -3.427 -3.667 1.00 94.25 85 LEU A C 1
ATOM 638 O O . LEU A 1 85 ? 4.897 -3.945 -4.489 1.00 94.25 85 LEU A O 1
ATOM 642 N N . TYR A 1 86 ? 4.544 -3.050 -2.452 1.00 93.88 86 TYR A N 1
ATOM 643 C CA . TYR A 1 86 ? 5.900 -3.245 -1.953 1.00 93.88 86 TYR A CA 1
ATOM 644 C C . TYR A 1 86 ? 6.276 -4.727 -1.973 1.00 93.88 86 TYR A C 1
ATOM 646 O O . TYR A 1 86 ? 7.242 -5.087 -2.644 1.00 93.88 86 TYR A O 1
ATOM 654 N N . HIS A 1 87 ? 5.477 -5.588 -1.337 1.00 91.75 87 HIS A N 1
ATOM 655 C CA . HIS A 1 87 ? 5.760 -7.025 -1.296 1.00 91.75 87 HIS A CA 1
ATOM 656 C C . HIS A 1 87 ? 5.701 -7.674 -2.681 1.00 91.75 87 HIS A C 1
ATOM 658 O O . HIS A 1 87 ? 6.513 -8.540 -2.995 1.00 91.75 87 HIS A O 1
ATOM 664 N N . LEU A 1 88 ? 4.792 -7.219 -3.550 1.00 92.19 88 LEU A N 1
ATOM 665 C CA . LEU A 1 88 ? 4.736 -7.675 -4.937 1.00 92.19 88 LEU A CA 1
ATOM 666 C C . LEU A 1 88 ? 6.056 -7.399 -5.680 1.00 92.19 88 LEU A C 1
ATOM 668 O O . LEU A 1 88 ? 6.599 -8.280 -6.347 1.00 92.19 88 LEU A O 1
ATOM 672 N N . PHE A 1 89 ? 6.566 -6.168 -5.594 1.00 92.44 89 PHE A N 1
ATOM 673 C CA . PHE A 1 89 ? 7.795 -5.783 -6.287 1.00 92.44 89 PHE A CA 1
ATOM 674 C C . PHE A 1 89 ? 9.053 -6.355 -5.635 1.00 92.44 89 PHE A C 1
ATOM 676 O O . PHE A 1 89 ? 10.003 -6.663 -6.352 1.00 92.44 89 PHE A O 1
ATOM 683 N N . GLU A 1 90 ? 9.063 -6.511 -4.313 1.00 91.81 90 GLU A N 1
ATOM 684 C CA . GLU A 1 90 ? 10.112 -7.208 -3.566 1.00 91.81 90 GLU A CA 1
ATOM 685 C C . GLU A 1 90 ? 10.252 -8.653 -4.054 1.00 91.81 90 GLU A C 1
ATOM 687 O O . GLU A 1 90 ? 11.349 -9.075 -4.428 1.00 91.81 90 GLU A O 1
ATOM 692 N N . GLU A 1 91 ? 9.137 -9.370 -4.183 1.00 89.44 91 GLU A N 1
ATOM 693 C CA . GLU A 1 91 ? 9.152 -10.758 -4.641 1.00 89.44 91 GLU A CA 1
ATOM 694 C C . GLU A 1 91 ? 9.601 -10.876 -6.103 1.00 89.44 91 GLU A C 1
ATOM 696 O O . GLU A 1 91 ? 10.434 -11.715 -6.456 1.00 89.44 91 GLU A O 1
ATOM 701 N N . PHE A 1 92 ? 9.150 -9.966 -6.969 1.00 89.88 92 PHE A N 1
ATOM 702 C CA . PHE A 1 92 ? 9.642 -9.898 -8.348 1.00 89.88 92 PHE A CA 1
ATOM 703 C C . PHE A 1 92 ? 11.134 -9.558 -8.435 1.00 89.88 92 PHE A C 1
ATOM 705 O O . PHE A 1 92 ? 11.832 -10.077 -9.310 1.00 89.88 92 PHE A O 1
ATOM 712 N N . ALA A 1 93 ? 11.649 -8.719 -7.534 1.00 87.25 93 ALA A N 1
ATOM 713 C CA . ALA A 1 93 ? 13.072 -8.408 -7.469 1.00 87.25 93 ALA A CA 1
ATOM 714 C C . ALA A 1 93 ? 13.911 -9.624 -7.042 1.00 87.25 93 ALA A C 1
ATOM 716 O O . ALA A 1 93 ? 15.03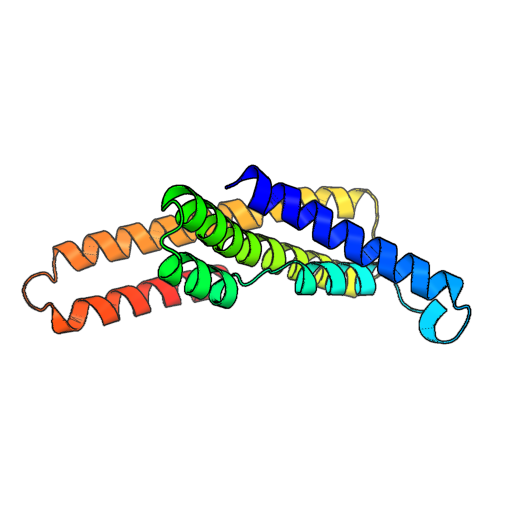7 -9.767 -7.523 1.00 87.25 93 ALA A O 1
ATOM 717 N N . HIS A 1 94 ? 13.366 -10.512 -6.205 1.00 84.88 94 HIS A N 1
ATOM 718 C CA . HIS A 1 94 ? 14.013 -11.763 -5.809 1.00 84.88 94 HIS A CA 1
ATOM 719 C C . HIS A 1 94 ? 14.078 -12.803 -6.937 1.00 84.88 94 HIS A C 1
ATOM 721 O O . HIS A 1 94 ? 15.102 -13.473 -7.080 1.00 84.88 94 HIS A O 1
ATOM 727 N N . VAL A 1 95 ? 13.026 -12.924 -7.754 1.00 82.38 95 VAL A N 1
ATOM 728 C CA . VAL A 1 95 ? 12.973 -13.874 -8.886 1.00 82.38 95 VAL A CA 1
ATOM 729 C C . VAL A 1 95 ? 13.866 -13.430 -10.056 1.00 82.38 95 VAL A C 1
ATOM 731 O O . VAL A 1 95 ? 14.464 -14.262 -10.738 1.00 82.38 95 VAL A O 1
ATOM 734 N N . GLY A 1 96 ? 14.012 -12.120 -10.273 1.00 71.62 96 GLY A N 1
ATOM 735 C CA . GLY A 1 96 ? 14.962 -11.528 -11.222 1.00 71.62 96 GLY A CA 1
ATOM 736 C C . GLY A 1 96 ? 14.488 -11.491 -12.681 1.00 71.62 96 GLY A C 1
ATOM 737 O O . GLY A 1 96 ? 14.566 -10.433 -13.309 1.00 71.62 96 GLY A O 1
ATOM 738 N N . GLU A 1 97 ? 13.968 -12.595 -13.222 1.00 76.06 97 GLU A N 1
ATOM 739 C CA . GLU A 1 97 ? 13.341 -12.631 -14.553 1.00 76.06 97 GLU A CA 1
ATOM 740 C C . GLU A 1 97 ? 11.816 -12.606 -14.433 1.00 76.06 97 GLU A C 1
ATOM 742 O O . GLU A 1 97 ? 11.212 -13.530 -13.900 1.00 76.06 97 GLU A O 1
ATOM 747 N N . VAL A 1 98 ? 11.193 -11.542 -14.948 1.00 80.94 98 VAL A N 1
ATOM 748 C CA . VAL A 1 98 ? 9.735 -11.363 -14.923 1.00 80.94 98 VAL A CA 1
ATOM 749 C C . VAL A 1 98 ? 9.178 -11.582 -16.328 1.00 80.94 98 VAL A C 1
ATOM 751 O O . VAL A 1 98 ? 9.433 -10.796 -17.244 1.00 80.94 98 VAL A O 1
ATOM 754 N N . SER A 1 99 ? 8.403 -12.648 -16.505 1.00 84.94 99 SER A N 1
ATOM 755 C CA . SER A 1 99 ? 7.650 -12.939 -17.723 1.00 84.94 99 SER A CA 1
ATOM 756 C C . SER A 1 99 ? 6.311 -12.196 -17.745 1.00 84.94 99 SER A C 1
ATOM 758 O O . SER A 1 99 ? 5.781 -11.768 -16.721 1.00 84.94 99 SER A O 1
ATOM 760 N N . ALA A 1 100 ? 5.692 -12.094 -18.924 1.00 84.19 100 ALA A N 1
ATOM 761 C CA . ALA A 1 100 ? 4.336 -11.554 -19.059 1.00 84.19 100 ALA A CA 1
ATOM 762 C C . ALA A 1 100 ? 3.299 -12.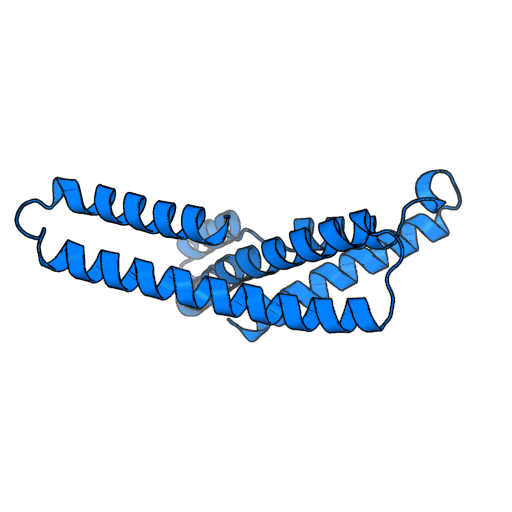344 -18.233 1.00 84.19 100 ALA A C 1
ATOM 764 O O . ALA A 1 100 ? 2.303 -11.780 -17.780 1.00 84.19 100 ALA A O 1
ATOM 765 N N . VAL A 1 101 ? 3.547 -13.641 -18.017 1.00 86.69 101 VAL A N 1
ATOM 766 C CA . VAL A 1 101 ? 2.719 -14.495 -17.153 1.00 86.69 101 VAL A CA 1
ATOM 767 C C . VAL A 1 101 ? 2.839 -14.071 -15.688 1.00 86.69 101 VAL A C 1
ATOM 769 O O . VAL A 1 101 ? 1.822 -13.994 -15.004 1.00 86.69 101 VAL A O 1
ATOM 772 N N . ASP A 1 102 ? 4.040 -13.720 -15.231 1.00 86.94 102 ASP A N 1
ATOM 773 C CA . ASP A 1 102 ? 4.287 -13.298 -13.848 1.00 86.94 102 ASP A CA 1
ATOM 774 C C . ASP A 1 102 ? 3.643 -11.944 -13.561 1.00 86.94 102 ASP A C 1
ATOM 776 O O . ASP A 1 102 ? 3.057 -11.750 -12.502 1.00 86.94 102 ASP A O 1
ATOM 780 N N . VAL A 1 103 ? 3.645 -11.030 -14.539 1.00 86.69 103 VAL A N 1
ATOM 781 C CA . VAL A 1 103 ? 2.913 -9.758 -14.431 1.00 86.69 103 VAL A CA 1
ATOM 782 C C . VAL A 1 103 ? 1.413 -10.003 -14.268 1.00 86.69 103 VAL A C 1
ATOM 784 O O . VAL A 1 103 ? 0.780 -9.399 -13.402 1.00 86.69 103 VAL A O 1
ATOM 787 N N . PHE A 1 104 ? 0.830 -10.901 -15.071 1.00 89.50 104 PHE A N 1
ATOM 788 C CA . PHE A 1 104 ? -0.585 -11.252 -14.942 1.00 89.50 104 PHE A CA 1
ATOM 789 C C . PHE A 1 104 ? -0.883 -11.896 -13.583 1.00 89.50 104 PHE A C 1
ATOM 791 O O . PHE A 1 104 ? -1.847 -11.512 -12.918 1.00 89.50 104 PHE A O 1
ATOM 798 N N . LEU A 1 105 ? -0.032 -12.828 -13.146 1.00 88.44 105 LEU A N 1
ATOM 799 C CA . LEU A 1 105 ? -0.136 -13.450 -11.832 1.00 88.44 105 LEU A CA 1
ATOM 800 C C . LEU A 1 105 ? -0.037 -12.402 -10.719 1.00 88.44 105 LEU A C 1
ATOM 802 O O . LEU A 1 105 ? -0.822 -12.451 -9.783 1.00 88.44 105 LEU A O 1
ATOM 806 N N . GLY A 1 106 ? 0.844 -11.412 -10.856 1.00 88.88 106 GLY A N 1
ATOM 807 C CA . GLY A 1 106 ? 0.991 -10.322 -9.900 1.00 88.88 106 GLY A CA 1
ATOM 808 C C . GLY A 1 106 ? -0.271 -9.479 -9.745 1.00 88.88 106 GLY A C 1
ATOM 809 O O . GLY A 1 106 ? -0.672 -9.166 -8.627 1.00 88.88 106 GLY A O 1
ATOM 810 N N . VAL A 1 107 ? -0.955 -9.174 -10.851 1.00 89.31 107 VAL A N 1
ATOM 811 C CA . VAL A 1 107 ? -2.257 -8.488 -10.808 1.00 89.31 107 VAL A CA 1
ATOM 812 C C . VAL A 1 107 ? -3.295 -9.344 -10.082 1.00 89.31 107 VAL A C 1
ATOM 814 O O . VAL A 1 107 ? -4.042 -8.831 -9.251 1.00 89.31 107 VAL A O 1
ATOM 817 N N . VAL A 1 108 ? -3.338 -10.651 -10.350 1.00 92.50 108 VAL A N 1
ATOM 818 C CA . VAL A 1 108 ? -4.244 -11.570 -9.645 1.00 92.50 108 VAL A CA 1
ATOM 819 C C . VAL A 1 108 ? -3.905 -11.632 -8.153 1.00 92.50 108 VAL A C 1
ATOM 821 O O . VAL A 1 108 ? -4.807 -11.495 -7.328 1.00 92.50 108 VAL A O 1
ATOM 824 N N . CYS A 1 109 ? -2.627 -11.766 -7.795 1.00 90.81 109 CYS A N 1
ATOM 825 C CA . CYS A 1 109 ? -2.149 -11.766 -6.414 1.00 90.81 109 CYS A CA 1
ATOM 826 C C . CYS A 1 109 ? -2.528 -10.477 -5.685 1.00 90.81 109 CYS A C 1
ATOM 828 O O . CYS A 1 109 ? -3.010 -10.552 -4.560 1.00 90.81 109 CYS A O 1
ATOM 830 N N . PHE A 1 110 ? -2.409 -9.313 -6.330 1.00 91.00 110 PHE A N 1
ATOM 831 C CA . PHE A 1 110 ? -2.836 -8.038 -5.752 1.00 91.00 110 PHE A CA 1
ATOM 832 C C . PHE A 1 110 ? -4.306 -8.079 -5.312 1.00 91.00 110 PHE A C 1
ATOM 834 O O . PHE A 1 110 ? -4.627 -7.704 -4.183 1.00 91.00 110 PHE A O 1
ATOM 841 N N . PHE A 1 111 ? -5.207 -8.583 -6.164 1.00 91.75 111 PHE A N 1
ATOM 842 C CA . PHE A 1 111 ? -6.615 -8.739 -5.796 1.00 91.75 111 PHE A CA 1
ATOM 843 C C . PHE A 1 111 ? -6.811 -9.798 -4.709 1.00 91.75 111 PHE A C 1
ATOM 845 O O . PHE A 1 111 ? -7.542 -9.546 -3.757 1.00 91.75 111 PHE A O 1
ATOM 852 N N . VAL A 1 112 ? -6.155 -10.956 -4.806 1.00 93.00 112 VAL A N 1
ATOM 853 C CA . VAL A 1 112 ? -6.282 -12.031 -3.808 1.00 93.00 112 VAL A CA 1
ATOM 854 C C . VAL A 1 112 ? -5.845 -11.558 -2.420 1.00 93.00 112 VAL A C 1
ATOM 856 O O . VAL A 1 112 ? -6.590 -11.751 -1.463 1.00 93.00 112 VAL A O 1
ATOM 859 N N . VAL A 1 113 ? -4.697 -10.886 -2.311 1.00 92.00 113 VAL A N 1
ATOM 860 C CA . VAL A 1 113 ? -4.185 -10.337 -1.046 1.00 92.00 113 VAL A CA 1
ATOM 861 C C . VAL A 1 113 ? -5.099 -9.226 -0.530 1.00 92.00 113 VAL A C 1
ATOM 863 O O . VAL A 1 113 ? -5.472 -9.236 0.641 1.00 92.00 113 VAL A O 1
ATOM 866 N N . SER A 1 114 ? -5.544 -8.314 -1.402 1.00 90.69 114 SER A N 1
ATOM 867 C CA . SER A 1 114 ? -6.450 -7.2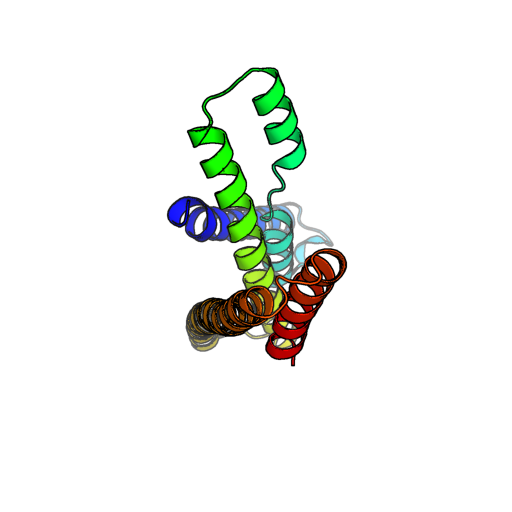26 -1.009 1.00 90.69 114 SER A CA 1
ATOM 868 C C . SER A 1 114 ? -7.789 -7.754 -0.479 1.00 90.69 114 SER A C 1
ATOM 870 O O . SER A 1 114 ? -8.244 -7.349 0.589 1.00 90.69 114 SER A O 1
ATOM 872 N N . LEU A 1 115 ? -8.430 -8.683 -1.198 1.00 92.44 115 LEU A N 1
ATOM 873 C CA . LEU A 1 115 ? -9.689 -9.296 -0.766 1.00 92.44 115 LEU A CA 1
ATOM 874 C C . LEU A 1 115 ? -9.496 -10.180 0.473 1.00 92.44 115 LEU A C 1
ATOM 876 O O . LEU A 1 115 ? -10.333 -10.142 1.373 1.00 92.44 115 LEU A O 1
ATOM 880 N N . GLY A 1 116 ? -8.398 -10.935 0.546 1.00 92.81 116 GLY A N 1
ATOM 881 C CA . GLY A 1 116 ? -8.039 -11.749 1.706 1.00 92.81 116 GLY A CA 1
ATOM 882 C C . GLY A 1 116 ? -7.881 -10.906 2.970 1.00 92.81 116 GLY A C 1
ATOM 883 O O . GLY A 1 116 ? -8.502 -11.213 3.986 1.00 92.81 116 GLY A O 1
ATOM 884 N N . GLY A 1 117 ? -7.157 -9.786 2.887 1.00 91.94 117 GLY A N 1
ATOM 885 C CA . GLY A 1 117 ? -7.000 -8.837 3.991 1.00 91.94 117 GLY A CA 1
ATOM 886 C C . GLY A 1 117 ? -8.333 -8.249 4.462 1.00 91.94 117 GLY A C 1
ATOM 887 O O . GLY A 1 117 ? -8.604 -8.218 5.663 1.00 91.94 117 GLY A O 1
ATOM 888 N N . ILE A 1 118 ? -9.219 -7.870 3.530 1.00 92.25 118 ILE A N 1
ATOM 889 C CA . ILE A 1 118 ? -10.577 -7.399 3.861 1.00 92.25 118 ILE A CA 1
ATOM 890 C C . ILE A 1 118 ? -11.381 -8.495 4.572 1.00 92.25 118 ILE A C 1
ATOM 892 O O . ILE A 1 118 ? -12.070 -8.213 5.554 1.00 92.25 118 ILE A O 1
ATOM 896 N N . MET A 1 119 ? -11.302 -9.744 4.106 1.00 94.44 119 MET A N 1
ATOM 897 C CA . MET A 1 119 ? -12.010 -10.866 4.723 1.00 94.44 119 MET A CA 1
ATOM 898 C C . MET A 1 119 ? -11.504 -11.161 6.136 1.00 94.44 119 MET A C 1
ATOM 900 O O . MET A 1 119 ? -12.316 -11.251 7.058 1.00 94.44 119 MET A O 1
ATOM 904 N N . VAL A 1 120 ? -10.187 -11.277 6.325 1.00 94.56 120 VAL A N 1
ATOM 905 C CA . VAL A 1 120 ? -9.574 -11.533 7.637 1.00 94.56 120 VAL A CA 1
ATOM 906 C C . VAL A 1 120 ? -9.896 -10.394 8.603 1.00 94.56 120 VAL A C 1
ATOM 908 O O . VAL A 1 120 ? -10.423 -10.640 9.690 1.00 94.56 120 VAL A O 1
ATOM 911 N N . GLY A 1 121 ? -9.692 -9.141 8.185 1.00 93.31 121 GLY A N 1
ATOM 912 C CA . GLY A 1 121 ? -10.047 -7.966 8.980 1.00 93.31 121 GLY A CA 1
ATOM 913 C C . GLY A 1 121 ? -11.534 -7.931 9.345 1.00 93.31 121 GLY A C 1
ATOM 914 O O . GLY A 1 121 ? -11.886 -7.646 10.489 1.00 93.31 121 GLY A O 1
ATOM 915 N N . GLY A 1 122 ? -12.415 -8.302 8.412 1.00 94.62 122 GLY A N 1
ATOM 916 C CA . GLY A 1 122 ? -13.853 -8.416 8.651 1.00 94.62 122 GLY A CA 1
ATOM 917 C C . GLY A 1 122 ? -14.209 -9.471 9.701 1.00 94.62 122 GLY A C 1
ATOM 918 O O . GLY A 1 122 ? -15.001 -9.192 10.601 1.00 94.62 122 GLY A O 1
ATOM 919 N N . VAL A 1 123 ? -13.602 -10.661 9.638 1.00 95.56 123 VAL A N 1
ATOM 920 C CA . VAL A 1 123 ? -13.825 -11.737 10.621 1.00 95.56 123 VAL A CA 1
ATOM 921 C C . VAL A 1 123 ? -13.420 -11.282 12.022 1.00 95.56 123 VAL A C 1
ATOM 923 O O . VAL A 1 123 ? -14.230 -11.356 12.949 1.00 95.56 123 VAL A O 1
ATOM 926 N N . TYR A 1 124 ? -12.205 -10.757 12.187 1.00 94.88 124 TYR A N 1
ATOM 927 C CA . TYR A 1 124 ? -11.725 -10.288 13.489 1.00 94.88 124 TYR A CA 1
ATOM 928 C C . TYR A 1 124 ? -12.473 -9.048 13.989 1.00 94.88 124 TYR A C 1
ATOM 930 O O . TYR A 1 124 ? -12.731 -8.941 15.187 1.00 94.88 124 TYR A O 1
ATOM 938 N N . GLY A 1 125 ? -12.903 -8.155 13.094 1.00 93.50 125 GLY A N 1
ATOM 939 C CA . GLY A 1 125 ? -13.755 -7.016 13.434 1.00 93.50 125 GLY A CA 1
ATOM 940 C C . GLY A 1 125 ? -15.123 -7.444 13.971 1.00 93.50 125 GLY A C 1
ATOM 941 O O . GLY A 1 125 ? -15.589 -6.912 14.980 1.00 93.50 125 GLY A O 1
ATOM 942 N N . VAL A 1 126 ? -15.748 -8.458 13.362 1.00 94.12 126 VAL A N 1
ATOM 943 C CA . VAL A 1 126 ? -17.008 -9.038 13.856 1.00 94.12 126 VAL A CA 1
ATOM 944 C C . VAL A 1 126 ? -16.806 -9.728 15.204 1.00 94.12 126 VAL A C 1
ATOM 946 O O . VAL A 1 126 ? -17.629 -9.545 16.102 1.00 94.12 126 VAL A O 1
ATOM 949 N N . LEU A 1 127 ? -15.712 -10.474 15.383 1.00 92.88 127 LEU A N 1
ATOM 950 C CA . LEU A 1 127 ? -15.372 -11.092 16.669 1.00 92.88 127 LEU A CA 1
ATOM 951 C C . LEU A 1 127 ? -15.160 -10.038 17.763 1.00 92.88 127 LEU A C 1
ATOM 953 O O . LEU A 1 127 ? -15.706 -10.181 18.855 1.00 92.88 127 LEU A O 1
ATOM 957 N N . ALA A 1 128 ? -14.443 -8.953 17.466 1.00 91.25 128 ALA A N 1
ATOM 958 C CA . ALA A 1 128 ? -14.233 -7.849 18.397 1.00 91.25 128 ALA A CA 1
ATOM 959 C C . ALA A 1 128 ? -15.555 -7.170 18.788 1.00 91.25 128 ALA A C 1
ATOM 961 O O . ALA A 1 128 ? -15.824 -6.974 19.977 1.00 91.25 128 ALA A O 1
ATOM 962 N N . ALA A 1 129 ? -16.415 -6.876 17.807 1.00 90.06 129 ALA A N 1
ATOM 963 C CA . ALA A 1 129 ? -17.733 -6.290 18.041 1.00 90.06 129 ALA A CA 1
ATOM 964 C C . ALA A 1 129 ? -18.635 -7.215 18.877 1.00 90.06 129 ALA A C 1
ATOM 966 O O . ALA A 1 129 ? -19.340 -6.761 19.782 1.00 90.06 129 ALA A O 1
ATOM 967 N N . PHE A 1 130 ? -18.588 -8.522 18.611 1.00 90.00 130 PHE A N 1
ATOM 968 C CA . PHE A 1 130 ? -19.327 -9.519 19.375 1.00 90.00 130 PHE A CA 1
ATOM 969 C C . PHE A 1 130 ? -18.834 -9.588 20.824 1.00 90.00 130 PHE A C 1
ATOM 971 O O . PHE A 1 130 ? -19.643 -9.481 21.740 1.00 90.00 130 PHE A O 1
ATOM 978 N N . THR A 1 131 ? -17.524 -9.688 21.054 1.00 87.56 131 THR A N 1
ATOM 979 C CA . THR A 1 131 ? -16.936 -9.766 22.401 1.00 87.56 131 THR A CA 1
ATOM 980 C C . THR A 1 131 ? -17.173 -8.495 23.221 1.00 87.56 131 THR A C 1
ATOM 982 O O . THR A 1 131 ? -17.493 -8.586 24.411 1.00 87.56 131 THR A O 1
ATOM 985 N N . SER A 1 132 ? -17.104 -7.310 22.600 1.00 85.56 132 SER A N 1
ATOM 986 C CA . SER A 1 132 ? -17.436 -6.038 23.265 1.00 85.56 132 SER A CA 1
ATOM 987 C C . SER A 1 132 ? -18.878 -6.033 23.784 1.00 85.56 132 SER A C 1
ATOM 989 O O . SER A 1 132 ? -19.117 -5.632 24.923 1.00 85.56 132 SER A O 1
ATOM 991 N N . ARG A 1 133 ? -19.831 -6.613 23.039 1.00 83.25 133 ARG A N 1
ATOM 992 C CA . ARG A 1 133 ? -21.229 -6.731 23.486 1.00 83.25 133 ARG A CA 1
ATOM 993 C C . ARG A 1 133 ? -21.391 -7.512 24.800 1.00 83.25 133 ARG A C 1
ATOM 995 O O . ARG A 1 133 ? -22.294 -7.189 25.567 1.00 83.25 133 ARG A O 1
ATOM 1002 N N . PHE A 1 134 ? -20.548 -8.512 25.075 1.00 80.38 134 PHE A N 1
ATOM 1003 C CA . PHE A 1 134 ? -20.604 -9.301 26.321 1.00 80.38 134 PHE A CA 1
ATOM 1004 C C . PHE A 1 134 ? -19.770 -8.713 27.466 1.00 80.38 134 PHE A C 1
ATOM 1006 O O . PHE A 1 134 ? -19.984 -9.070 28.622 1.00 80.38 134 PHE A O 1
ATOM 1013 N N . THR A 1 135 ? -18.850 -7.793 27.171 1.00 76.75 135 THR A N 1
ATOM 1014 C CA . THR A 1 135 ? -17.895 -7.224 28.144 1.00 76.75 135 THR A CA 1
ATOM 1015 C C . THR A 1 135 ? -18.365 -5.872 28.705 1.00 76.75 135 THR A C 1
ATOM 1017 O O . THR A 1 135 ? -17.643 -5.184 29.426 1.00 76.75 135 THR A O 1
ATOM 1020 N N . SER A 1 136 ? -19.624 -5.503 28.452 1.00 65.88 136 SER A N 1
ATOM 1021 C CA . SER A 1 136 ? -20.205 -4.194 28.781 1.00 65.88 136 SER A CA 1
ATOM 1022 C C . SER A 1 136 ? -20.148 -3.810 30.267 1.00 65.88 136 SER A C 1
ATOM 1024 O O . SER A 1 136 ? -20.255 -2.630 30.605 1.00 65.88 136 SER A O 1
ATOM 1026 N N . HIS A 1 137 ? -19.993 -4.787 31.167 1.00 69.19 137 HIS A N 1
ATOM 1027 C CA . HIS A 1 137 ? -19.920 -4.568 32.614 1.00 69.19 137 HIS A CA 1
ATOM 1028 C C . HIS A 1 137 ? -18.537 -4.097 33.104 1.00 69.19 137 HIS A C 1
ATOM 1030 O O . HIS A 1 137 ? -18.435 -3.560 34.206 1.00 69.19 137 HIS A O 1
ATOM 1036 N N . THR A 1 138 ? -17.485 -4.250 32.292 1.00 74.12 138 THR A N 1
ATOM 1037 C CA . THR A 1 138 ? -16.096 -3.890 32.621 1.00 74.12 138 THR A CA 1
ATOM 1038 C C . THR A 1 138 ? -15.456 -3.102 31.477 1.00 74.12 138 THR A C 1
ATOM 1040 O O . THR A 1 138 ? -14.568 -3.591 30.779 1.00 74.12 138 THR A O 1
ATOM 1043 N N . ARG A 1 139 ? -15.886 -1.844 31.311 1.00 75.25 139 ARG A N 1
ATOM 1044 C CA . ARG A 1 139 ? -15.437 -0.937 30.230 1.00 75.25 139 ARG A CA 1
ATOM 1045 C C . ARG A 1 139 ? -13.928 -0.679 30.188 1.00 75.25 139 ARG A C 1
ATOM 1047 O O . ARG A 1 139 ? -13.392 -0.323 29.150 1.00 75.25 139 ARG A O 1
ATOM 1054 N N . VAL A 1 140 ? -13.223 -0.889 31.301 1.00 81.56 140 VAL A N 1
ATOM 1055 C CA . VAL A 1 140 ? -11.762 -0.704 31.379 1.00 81.56 140 VAL A CA 1
ATOM 1056 C C . VAL A 1 140 ? -11.007 -1.707 30.488 1.00 81.56 140 VAL A C 1
ATOM 1058 O O . VAL A 1 140 ? -9.894 -1.424 30.060 1.00 81.56 140 VAL A O 1
ATOM 1061 N N . ILE A 1 141 ? -11.608 -2.864 30.182 1.00 84.31 141 ILE A N 1
ATOM 1062 C CA . ILE A 1 141 ? -10.960 -3.962 29.441 1.00 84.31 141 ILE A CA 1
ATOM 1063 C C . ILE A 1 141 ? -11.285 -3.910 27.934 1.00 84.31 141 ILE A C 1
ATOM 1065 O O . ILE A 1 141 ? -10.598 -4.540 27.135 1.00 84.31 141 ILE A O 1
ATOM 1069 N N . GLU A 1 142 ? -12.294 -3.144 27.507 1.00 84.19 142 GLU A N 1
ATOM 1070 C CA . GLU A 1 142 ? -12.721 -3.086 26.097 1.00 84.19 142 GLU A CA 1
ATOM 1071 C C . GLU A 1 142 ? -11.605 -2.674 25.121 1.00 84.19 142 GLU A C 1
ATOM 1073 O O . GLU A 1 142 ? -11.431 -3.374 24.119 1.00 84.19 142 GLU A O 1
ATOM 1078 N N . PRO A 1 143 ? -10.789 -1.631 25.391 1.00 87.19 143 PRO A N 1
ATOM 1079 C CA . PRO A 1 143 ? -9.699 -1.263 24.488 1.00 87.19 143 PRO A CA 1
ATOM 1080 C C . PRO A 1 143 ? -8.679 -2.390 24.314 1.00 87.19 143 PRO A C 1
ATOM 1082 O O . PRO A 1 143 ? -8.161 -2.590 23.220 1.00 87.19 143 PRO A O 1
ATOM 1085 N N . LEU A 1 144 ? -8.428 -3.170 25.371 1.00 89.00 144 LEU A N 1
ATOM 1086 C CA . LEU A 1 144 ? -7.482 -4.284 25.337 1.00 89.00 144 LEU A CA 1
ATOM 1087 C C . LEU A 1 144 ? -7.945 -5.372 24.363 1.00 89.00 144 LEU A C 1
ATOM 1089 O O . LEU A 1 144 ? -7.129 -5.888 23.604 1.00 89.00 144 LEU A O 1
ATOM 1093 N N . PHE A 1 145 ? -9.245 -5.675 24.323 1.00 88.06 145 PHE A N 1
ATOM 1094 C CA . PHE A 1 145 ? -9.799 -6.610 23.341 1.00 88.06 145 PHE A CA 1
ATOM 1095 C C . PHE A 1 145 ? -9.716 -6.073 21.914 1.00 88.06 145 PHE A C 1
ATOM 1097 O O . PHE A 1 145 ? -9.379 -6.835 21.013 1.00 88.06 145 PHE A O 1
ATOM 1104 N N . VAL A 1 146 ? -9.972 -4.779 21.699 1.00 89.50 146 VAL A N 1
ATOM 1105 C CA . VAL A 1 146 ? -9.824 -4.162 20.369 1.00 89.50 146 VAL A CA 1
ATOM 1106 C C . VAL A 1 146 ? -8.379 -4.285 19.882 1.00 89.50 146 VAL A C 1
ATOM 1108 O O . VAL A 1 146 ? -8.156 -4.768 18.776 1.00 89.50 146 VAL A O 1
ATOM 1111 N N . PHE A 1 147 ? -7.392 -3.945 20.717 1.00 91.56 147 PHE A N 1
ATOM 1112 C CA . PHE A 1 147 ? -5.979 -4.125 20.371 1.00 91.56 147 PHE A CA 1
ATOM 1113 C C . PHE A 1 147 ? -5.622 -5.593 20.122 1.00 91.56 147 PHE A C 1
ATOM 1115 O O . PHE A 1 147 ? -4.938 -5.897 19.146 1.00 91.56 147 PHE A O 1
ATOM 1122 N N . LEU A 1 148 ? -6.110 -6.504 20.968 1.00 92.81 148 LEU A N 1
ATOM 1123 C CA . LEU A 1 148 ? -5.851 -7.935 20.839 1.00 92.81 148 LEU A CA 1
ATOM 1124 C C . LEU A 1 148 ? -6.377 -8.484 19.509 1.00 92.81 148 LEU A C 1
ATOM 1126 O O . LEU A 1 148 ? -5.635 -9.151 18.798 1.00 92.81 148 LEU A O 1
ATOM 1130 N N . TYR A 1 149 ? -7.634 -8.208 19.155 1.00 93.62 149 TYR A N 1
ATOM 1131 C CA . TYR A 1 149 ? -8.223 -8.716 17.916 1.00 93.62 149 TYR A CA 1
ATOM 1132 C C . TYR A 1 149 ? -7.604 -8.079 16.672 1.00 93.62 149 TYR A C 1
ATOM 1134 O O . TYR A 1 149 ? -7.364 -8.798 15.705 1.00 93.62 149 TYR A O 1
ATOM 1142 N N . SER A 1 150 ? -7.280 -6.783 16.701 1.00 92.69 150 SER A N 1
ATOM 1143 C CA . SER A 1 150 ? -6.549 -6.130 15.607 1.00 92.69 150 SER A CA 1
ATOM 1144 C C . SER A 1 150 ? -5.165 -6.751 15.401 1.00 92.69 150 SER A C 1
ATOM 1146 O O . SER A 1 150 ? -4.769 -7.018 14.270 1.00 92.69 150 SER A O 1
ATOM 1148 N N . TYR A 1 151 ? -4.446 -7.050 16.486 1.00 93.12 151 TYR A N 1
ATOM 1149 C CA . TYR A 1 151 ? -3.138 -7.700 16.404 1.00 93.12 151 TYR A CA 1
ATOM 1150 C C . TYR A 1 151 ? -3.235 -9.166 15.960 1.00 93.12 151 TYR A C 1
ATOM 1152 O O . TYR A 1 151 ? -2.404 -9.634 15.189 1.00 93.12 151 TYR A O 1
ATOM 1160 N N . MET A 1 152 ? -4.273 -9.890 16.388 1.00 93.19 152 MET A N 1
ATOM 1161 C CA . MET A 1 152 ? -4.534 -11.253 15.917 1.00 93.19 152 MET A CA 1
ATOM 1162 C C . MET A 1 152 ? -4.877 -11.289 14.428 1.00 93.19 152 MET A C 1
ATOM 1164 O O . MET A 1 152 ? -4.406 -12.185 13.736 1.00 93.19 152 MET A O 1
ATOM 1168 N N . ALA A 1 153 ? -5.643 -10.312 13.929 1.00 93.88 153 ALA A N 1
ATOM 1169 C CA . ALA A 1 153 ? -5.913 -10.175 12.502 1.00 93.88 153 ALA A CA 1
ATOM 1170 C C . ALA A 1 153 ? -4.610 -10.017 11.711 1.00 93.88 153 ALA A C 1
ATOM 1172 O O . ALA A 1 153 ? -4.400 -10.740 10.741 1.00 93.88 153 ALA A O 1
ATOM 1173 N N . TYR A 1 154 ? -3.715 -9.142 12.180 1.00 91.38 154 TYR A N 1
ATOM 1174 C CA . TYR A 1 154 ? -2.387 -8.960 11.597 1.00 91.38 154 TYR A CA 1
ATOM 1175 C C . TYR A 1 154 ? -1.574 -10.264 11.599 1.00 91.38 154 TYR A C 1
ATOM 1177 O O . TYR A 1 154 ? -1.196 -10.744 10.537 1.00 91.38 154 TYR A O 1
ATOM 1185 N N . LEU A 1 155 ? -1.392 -10.901 12.763 1.00 92.44 155 LEU A N 1
ATOM 1186 C CA . LEU A 1 155 ? -0.628 -12.151 12.869 1.00 92.44 155 LEU A CA 1
ATOM 1187 C C . LEU A 1 155 ? -1.198 -13.277 12.002 1.00 92.44 155 LEU A C 1
ATOM 1189 O O . LEU A 1 155 ? -0.442 -14.074 11.467 1.00 92.44 155 LEU A O 1
ATOM 1193 N N . SER A 1 156 ? -2.522 -13.369 11.877 1.00 90.94 156 SER A N 1
ATOM 1194 C CA . SER A 1 156 ? -3.160 -14.407 11.062 1.00 90.94 156 SER A CA 1
ATOM 1195 C C . SER A 1 156 ? -3.014 -14.191 9.557 1.00 90.94 156 SER A C 1
ATOM 1197 O O . SER A 1 156 ? -3.156 -15.149 8.808 1.00 90.94 156 SER A O 1
ATOM 1199 N N . ALA A 1 157 ? -2.800 -12.946 9.126 1.00 87.81 157 ALA A N 1
ATOM 1200 C CA . ALA A 1 157 ? -2.639 -12.588 7.720 1.00 87.81 157 ALA A CA 1
ATOM 1201 C C . ALA A 1 157 ? -1.166 -12.572 7.284 1.00 87.81 157 ALA A C 1
ATOM 1203 O O . ALA A 1 157 ? -0.889 -12.728 6.100 1.00 87.81 157 ALA A O 1
ATOM 1204 N N . GLU A 1 158 ? -0.246 -12.363 8.228 1.00 82.12 158 GLU A N 1
ATOM 1205 C CA . GLU A 1 158 ? 1.204 -12.362 8.000 1.00 82.12 158 GLU A CA 1
ATOM 1206 C C . GLU A 1 158 ? 1.791 -13.784 7.869 1.00 82.12 158 GLU A C 1
ATOM 1208 O O . GLU A 1 158 ? 2.844 -13.959 7.261 1.00 82.12 158 GLU A O 1
ATOM 1213 N N . VAL A 1 159 ? 1.132 -14.793 8.459 1.00 65.06 159 VAL A N 1
ATOM 1214 C CA . VAL A 1 159 ? 1.565 -16.209 8.482 1.00 65.06 159 VAL A CA 1
ATOM 1215 C C . VAL A 1 159 ? 0.949 -16.998 7.333 1.00 65.06 159 VAL A C 1
ATOM 1217 O O . VAL A 1 159 ? 1.697 -17.789 6.713 1.00 65.06 159 VAL A O 1
#

Organism: Hypophthalmichthys molitrix (NCBI:txid13095)

Sequence (159 aa):
ILTFAVVGTLWNAFFMGVVLYGVCRLEGGRLASVNLLSCLLFGSIVSAVDPVAVLAVFEEIHINELLHILVFGESLLNDAVTVVLYHLFEEFAHVGEVSAVDVFLGVVCFFVVSLGGIMVGGVYGVLAAFTSRFTSHTRVIEPLFVFLYSYMAYLSAEV

Radius of gyration: 19.89 Å; chains: 1; bounding box: 48×43×52 Å